Protein AF-M7APY0-F1 (afdb_monomer_lite)

Radius of gyration: 17.05 Å; chains: 1; bounding box: 42×38×41 Å

pLDDT: mean 72.71, std 18.94, range [30.75, 90.19]

Secondary structure (DSSP, 8-state):
----HHHHHHHHHHTT-GGGHHHHHHTT--TTGGGG--TTTGGGGT---HHHHHHHHHHHHHHHTPPPPPTT--TTS-SS-HHHHHHHHHSS-SHHHHH--HHHHHHHTT--TT-------SS-----TTSHHHHTT---PPP---

Structure (mmCIF, N/CA/C/O backbone):
data_AF-M7APY0-F1
#
_entry.id   AF-M7APY0-F1
#
loop_
_atom_site.group_PDB
_atom_site.id
_atom_site.type_symbol
_atom_site.label_atom_id
_atom_site.label_alt_id
_atom_site.label_comp_id
_atom_site.label_asym_id
_atom_site.label_entity_id
_atom_site.label_seq_id
_atom_site.pdbx_PDB_ins_code
_atom_site.Cartn_x
_atom_site.Cartn_y
_atom_site.Cartn_z
_atom_site.occupancy
_atom_site.B_iso_or_equiv
_atom_site.auth_seq_id
_atom_site.auth_comp_id
_atom_site.auth_asym_id
_atom_site.auth_atom_id
_atom_site.pdbx_PDB_model_num
ATOM 1 N N . LEU A 1 1 ? -5.065 -11.819 -2.834 1.00 64.00 1 LEU A N 1
ATOM 2 C CA . LEU A 1 1 ? -5.103 -10.731 -1.831 1.00 64.00 1 LEU A CA 1
ATOM 3 C C . LEU A 1 1 ? -6.557 -10.390 -1.523 1.00 64.00 1 LEU A C 1
ATOM 5 O O . LEU A 1 1 ? -7.046 -9.342 -1.923 1.00 64.00 1 LEU A O 1
ATOM 9 N N . ALA A 1 2 ? -7.266 -11.320 -0.882 1.00 74.50 2 ALA A N 1
ATOM 10 C CA . ALA A 1 2 ? -8.677 -11.165 -0.520 1.00 74.50 2 ALA A CA 1
ATOM 11 C C . ALA A 1 2 ? -8.835 -10.821 0.970 1.00 74.50 2 ALA A C 1
ATOM 13 O O . ALA A 1 2 ? -9.827 -11.193 1.577 1.00 74.50 2 ALA A O 1
ATOM 14 N N . TRP A 1 3 ? -7.836 -10.152 1.558 1.00 83.75 3 TRP A N 1
ATOM 15 C CA . TRP A 1 3 ? -7.890 -9.766 2.962 1.00 83.75 3 TRP A CA 1
ATOM 16 C C . TRP A 1 3 ? -8.900 -8.645 3.155 1.00 83.75 3 TRP A C 1
ATOM 18 O O . TRP A 1 3 ? -8.841 -7.603 2.483 1.00 83.75 3 TRP A O 1
ATOM 28 N N . SER A 1 4 ? -9.808 -8.880 4.087 1.00 86.56 4 SER A N 1
ATOM 29 C CA . SER A 1 4 ? -10.737 -7.902 4.618 1.00 86.56 4 SER A CA 1
ATOM 30 C C . SER A 1 4 ? -10.002 -6.839 5.448 1.00 86.56 4 SER A C 1
ATOM 32 O O . SER A 1 4 ? -8.885 -7.074 5.916 1.00 86.56 4 SER A O 1
ATOM 34 N N . PRO A 1 5 ? -10.620 -5.666 5.674 1.00 86.94 5 PRO A N 1
ATOM 35 C CA . PRO A 1 5 ? -10.038 -4.647 6.545 1.00 86.94 5 PRO A CA 1
ATOM 36 C C . PRO A 1 5 ? -9.765 -5.145 7.969 1.00 86.94 5 PRO A C 1
ATOM 38 O O . PRO A 1 5 ? -8.820 -4.691 8.601 1.00 86.94 5 PRO A O 1
ATOM 41 N N . VAL A 1 6 ? -10.561 -6.105 8.452 1.00 87.94 6 VAL A N 1
ATOM 42 C CA . VAL A 1 6 ? -10.412 -6.699 9.788 1.00 87.94 6 VAL A CA 1
ATOM 43 C C . VAL A 1 6 ? -9.159 -7.569 9.864 1.00 87.94 6 VAL A C 1
ATOM 45 O O . VAL A 1 6 ? -8.379 -7.424 10.796 1.00 87.94 6 VAL A O 1
ATOM 48 N N . GLU A 1 7 ? -8.914 -8.410 8.856 1.00 89.31 7 GLU A N 1
ATOM 49 C CA . GLU A 1 7 ? -7.700 -9.240 8.794 1.00 89.31 7 GLU A CA 1
ATOM 50 C C . GLU A 1 7 ? -6.433 -8.382 8.684 1.00 89.31 7 GLU A C 1
ATOM 52 O O . GLU A 1 7 ? -5.419 -8.684 9.310 1.00 89.31 7 GLU A O 1
ATOM 57 N N . VAL A 1 8 ? -6.488 -7.275 7.931 1.00 88.31 8 VAL A N 1
ATOM 58 C CA . VAL A 1 8 ? -5.374 -6.314 7.862 1.00 88.31 8 VAL A CA 1
ATOM 59 C C . VAL A 1 8 ? -5.128 -5.668 9.227 1.00 88.31 8 VAL A C 1
ATOM 61 O O . VAL A 1 8 ? -3.979 -5.522 9.639 1.00 88.31 8 VAL A O 1
ATOM 64 N N . ALA A 1 9 ? -6.187 -5.296 9.943 1.00 88.25 9 ALA A N 1
ATOM 65 C CA . ALA A 1 9 ? -6.077 -4.691 11.264 1.00 88.25 9 ALA A CA 1
ATOM 66 C C . ALA A 1 9 ? -5.499 -5.680 12.299 1.00 88.25 9 ALA A C 1
ATOM 68 O O . ALA A 1 9 ? -4.609 -5.323 13.074 1.00 88.25 9 ALA A O 1
ATOM 69 N N . GLU A 1 10 ? -5.925 -6.944 12.248 1.00 90.19 10 GLU A N 1
ATOM 70 C CA . GLU A 1 10 ? -5.383 -8.012 13.089 1.00 90.19 10 GLU A CA 1
ATOM 71 C C . GLU A 1 10 ? -3.903 -8.286 12.790 1.00 90.19 10 GLU A C 1
ATOM 73 O O . GLU A 1 10 ? -3.103 -8.434 13.716 1.00 90.19 10 GLU A O 1
ATOM 78 N N . TRP A 1 11 ? -3.505 -8.265 11.517 1.00 90.06 11 TRP A N 1
ATOM 79 C CA . TRP A 1 11 ? -2.099 -8.357 11.128 1.00 90.06 11 TRP A CA 1
ATOM 80 C C . TRP A 1 11 ? -1.262 -7.224 11.744 1.00 90.06 11 TRP A C 1
ATOM 82 O O . TRP A 1 11 ? -0.233 -7.489 12.362 1.00 90.06 11 TRP A O 1
ATOM 92 N N . VAL A 1 12 ? -1.732 -5.973 11.689 1.00 88.00 12 VAL A N 1
ATOM 93 C CA . VAL A 1 12 ? -1.041 -4.824 12.313 1.00 88.00 12 VAL A CA 1
ATOM 94 C C . VAL A 1 12 ? -0.932 -4.978 13.833 1.00 88.00 12 VAL A C 1
ATOM 96 O O . VAL A 1 12 ? 0.093 -4.636 14.430 1.00 88.00 12 VAL A O 1
ATOM 99 N N . ARG A 1 13 ? -1.956 -5.548 14.473 1.00 89.19 13 ARG A N 1
ATOM 100 C CA . ARG A 1 13 ? -1.904 -5.887 15.897 1.00 89.19 13 ARG A CA 1
ATOM 101 C C . ARG A 1 13 ? -0.841 -6.951 16.193 1.00 89.19 13 ARG A C 1
ATOM 103 O O . ARG A 1 13 ? -0.133 -6.815 17.191 1.00 89.19 13 ARG A O 1
ATOM 110 N N . GLN A 1 14 ? -0.698 -7.971 15.345 1.00 89.12 14 GLN A N 1
ATOM 111 C CA . GLN A 1 14 ? 0.334 -9.010 15.484 1.00 89.12 14 GLN A CA 1
ATOM 112 C C . GLN A 1 14 ? 1.756 -8.467 15.287 1.00 89.12 14 GLN A C 1
ATOM 114 O O . GLN A 1 14 ? 2.677 -8.950 15.942 1.00 89.12 14 GLN A O 1
ATOM 119 N N . LEU A 1 15 ? 1.929 -7.419 14.473 1.00 87.12 15 LEU A N 1
ATOM 120 C CA . LEU A 1 15 ? 3.202 -6.695 14.339 1.00 87.12 15 LEU A CA 1
ATOM 121 C C . LEU A 1 15 ? 3.614 -5.934 15.613 1.00 87.12 15 LEU A C 1
ATOM 123 O O . LEU A 1 15 ? 4.732 -5.437 15.696 1.00 87.12 15 LEU A O 1
ATOM 127 N N . GLY A 1 16 ? 2.729 -5.831 16.612 1.00 87.81 16 GLY A N 1
ATOM 128 C CA . GLY A 1 16 ? 2.993 -5.109 17.857 1.00 87.81 16 GLY A CA 1
ATOM 129 C C . GLY A 1 16 ? 2.493 -3.665 17.861 1.00 87.81 16 GLY A C 1
ATOM 130 O O . GLY A 1 16 ? 2.849 -2.909 18.764 1.00 87.81 16 GLY A O 1
ATOM 131 N N . PHE A 1 17 ? 1.635 -3.289 16.905 1.00 86.94 17 PHE A N 1
ATOM 132 C CA . PHE A 1 17 ? 1.055 -1.947 16.812 1.00 86.94 17 PHE A CA 1
ATOM 133 C C . PHE A 1 17 ? -0.476 -1.927 16.993 1.00 86.94 17 PHE A C 1
ATOM 135 O O . PHE A 1 17 ? -1.196 -1.443 16.113 1.00 86.94 17 PHE A O 1
ATOM 142 N N . PRO A 1 18 ? -1.019 -2.404 18.132 1.00 88.25 18 PRO A N 1
ATOM 143 C CA . PRO A 1 18 ? -2.468 -2.427 18.369 1.00 88.25 18 PRO A CA 1
ATOM 144 C C . PRO A 1 18 ? -3.116 -1.036 18.288 1.00 88.25 18 PRO A C 1
ATOM 146 O O . PRO A 1 18 ? -4.282 -0.912 17.932 1.00 88.25 18 PRO A O 1
ATOM 149 N N . GLN A 1 19 ? -2.363 0.031 18.564 1.00 88.25 19 GLN A N 1
ATOM 150 C CA . GLN A 1 19 ? -2.840 1.413 18.483 1.00 88.25 19 GLN A CA 1
ATOM 151 C C . GLN A 1 19 ? -3.236 1.860 17.068 1.00 88.25 19 GLN A C 1
ATOM 153 O O . GLN A 1 19 ? -3.969 2.835 16.932 1.00 88.25 19 GLN A O 1
ATOM 158 N N . TYR A 1 20 ? -2.758 1.180 16.022 1.00 86.38 20 TYR A N 1
ATOM 159 C CA . TYR A 1 20 ? -3.087 1.523 14.637 1.00 86.38 20 TYR A CA 1
ATOM 160 C C . TYR A 1 20 ? -4.198 0.648 14.048 1.00 86.38 20 TYR A C 1
ATOM 162 O O . TYR A 1 20 ? -4.664 0.938 12.950 1.00 86.38 20 TYR A O 1
ATOM 170 N N . GLU A 1 21 ? -4.688 -0.361 14.773 1.00 87.06 21 GLU A N 1
ATOM 171 C CA . GLU A 1 21 ? -5.770 -1.256 14.332 1.00 87.06 21 GLU A CA 1
ATOM 172 C C . GLU A 1 21 ? -7.019 -0.473 13.877 1.00 87.06 21 GLU A C 1
ATOM 174 O O . GLU A 1 21 ? -7.564 -0.693 12.788 1.00 87.06 21 GLU A O 1
ATOM 179 N N . GLU A 1 22 ? -7.429 0.517 14.674 1.00 86.75 22 GLU A N 1
ATOM 180 C CA . GLU A 1 22 ? -8.580 1.372 14.371 1.00 86.75 22 GLU A CA 1
ATOM 181 C C . GLU A 1 22 ? -8.326 2.265 13.147 1.00 86.75 22 GLU A C 1
ATOM 183 O O . GLU A 1 22 ? -9.241 2.491 12.351 1.00 86.75 22 GLU A O 1
ATOM 188 N N . CYS A 1 23 ? -7.084 2.713 12.931 1.00 86.56 23 CYS A N 1
ATOM 189 C CA . CYS A 1 23 ? -6.706 3.487 11.749 1.00 86.56 23 CYS A CA 1
ATOM 190 C C . CYS A 1 23 ? -6.902 2.664 10.468 1.00 86.56 23 CYS A C 1
ATOM 192 O O . CYS A 1 23 ? -7.500 3.157 9.511 1.00 86.56 23 CYS A O 1
ATOM 194 N N . PHE A 1 24 ? -6.455 1.406 10.444 1.00 85.31 24 PHE A N 1
ATOM 195 C CA . PHE A 1 24 ? -6.611 0.537 9.269 1.00 85.31 24 PHE A CA 1
ATOM 196 C C . PHE A 1 24 ? -8.070 0.133 9.030 1.00 85.31 24 PHE A C 1
ATOM 198 O O . PHE A 1 24 ? -8.523 0.111 7.880 1.00 85.31 24 PHE A O 1
ATOM 205 N N . THR A 1 25 ? -8.823 -0.102 10.107 1.00 87.25 25 THR A N 1
ATOM 206 C CA . THR A 1 25 ? -10.247 -0.457 10.033 1.00 87.25 25 THR A CA 1
ATOM 207 C C . THR A 1 25 ? -11.093 0.715 9.532 1.00 87.25 25 THR A C 1
ATOM 209 O O . THR A 1 25 ? -11.888 0.554 8.608 1.00 87.25 25 THR A O 1
ATOM 212 N N . THR A 1 26 ? -10.880 1.917 10.080 1.00 87.56 26 THR A N 1
ATOM 213 C CA . THR A 1 26 ? -11.636 3.132 9.721 1.00 87.56 26 THR A CA 1
ATOM 214 C C . THR A 1 26 ? -11.359 3.581 8.288 1.00 87.56 26 THR A C 1
ATOM 216 O O . THR A 1 26 ? -12.264 4.044 7.598 1.00 87.56 26 THR A O 1
ATOM 219 N N . ASN A 1 27 ? -10.122 3.410 7.810 1.00 85.56 27 ASN A N 1
ATOM 220 C CA . ASN A 1 27 ? -9.748 3.731 6.431 1.00 85.56 27 ASN A CA 1
ATOM 221 C C . ASN A 1 27 ? -10.086 2.607 5.428 1.00 85.56 27 ASN A C 1
ATOM 223 O O . ASN A 1 27 ? -9.749 2.727 4.250 1.00 85.56 27 ASN A O 1
ATOM 227 N N . CYS A 1 28 ? -10.753 1.526 5.862 1.00 84.69 28 CYS A N 1
ATOM 228 C CA . CYS A 1 28 ? -11.154 0.393 5.021 1.00 84.69 28 CYS A CA 1
ATOM 229 C C . CYS A 1 28 ? -9.996 -0.182 4.183 1.00 84.69 28 CYS A C 1
ATOM 231 O O . CYS A 1 28 ? -10.160 -0.501 2.999 1.00 84.69 28 CYS A O 1
ATOM 233 N N . ILE A 1 29 ? -8.808 -0.304 4.784 1.00 85.44 29 ILE A N 1
ATOM 234 C CA . ILE A 1 29 ? -7.622 -0.794 4.078 1.00 85.44 29 ILE A CA 1
ATOM 235 C C . ILE A 1 29 ? -7.756 -2.298 3.856 1.00 85.44 29 ILE A C 1
ATOM 237 O O . ILE A 1 29 ? -7.595 -3.094 4.770 1.00 85.44 29 ILE A O 1
ATOM 241 N N . THR A 1 30 ? -8.053 -2.693 2.622 1.00 85.69 30 THR A N 1
ATOM 242 C CA . THR A 1 30 ? -8.073 -4.104 2.210 1.00 85.69 30 THR A CA 1
ATOM 243 C C . THR A 1 30 ? -6.677 -4.572 1.805 1.00 85.69 30 THR A C 1
ATOM 245 O O . THR A 1 30 ? -5.809 -3.753 1.495 1.00 85.69 30 THR A O 1
ATOM 248 N N . GLY A 1 31 ? -6.470 -5.886 1.681 1.00 83.12 31 GLY A N 1
ATOM 249 C CA . GLY A 1 31 ? -5.202 -6.432 1.170 1.00 83.12 31 GLY A CA 1
ATOM 250 C C . GLY A 1 31 ? -4.826 -5.943 -0.238 1.00 83.12 31 GLY A C 1
ATOM 251 O O . GLY A 1 31 ? -3.661 -5.991 -0.617 1.00 83.12 31 GLY A O 1
ATOM 252 N N . ARG A 1 32 ? -5.793 -5.443 -1.017 1.00 81.81 32 ARG A N 1
ATOM 253 C CA . ARG A 1 32 ? -5.553 -4.825 -2.332 1.00 81.81 32 ARG A CA 1
ATOM 254 C C . ARG A 1 32 ? -5.083 -3.381 -2.193 1.00 81.81 32 ARG A C 1
ATOM 256 O O . ARG A 1 32 ? -4.151 -2.968 -2.871 1.00 81.81 32 ARG A O 1
ATOM 263 N N . THR A 1 33 ? -5.694 -2.633 -1.277 1.00 84.81 33 THR A N 1
ATOM 264 C CA . THR A 1 33 ? -5.280 -1.265 -0.939 1.00 84.81 33 THR A CA 1
ATOM 265 C C . THR A 1 33 ? -3.897 -1.248 -0.285 1.00 84.81 33 THR A C 1
ATOM 267 O O . THR A 1 33 ? -3.136 -0.308 -0.503 1.00 84.81 33 THR A O 1
ATOM 270 N N . LEU A 1 34 ? -3.537 -2.314 0.443 1.00 85.31 34 LEU A N 1
ATOM 271 C CA . LEU A 1 34 ? -2.235 -2.487 1.095 1.00 85.31 34 LEU A CA 1
ATOM 272 C C . LEU A 1 34 ? -1.053 -2.381 0.113 1.00 85.31 34 LEU A C 1
ATOM 274 O O . LEU A 1 34 ? 0.001 -1.876 0.476 1.00 85.31 34 LEU A O 1
ATOM 278 N N . ILE A 1 35 ? -1.255 -2.751 -1.157 1.00 84.81 35 ILE A N 1
ATOM 279 C CA . ILE A 1 35 ? -0.254 -2.647 -2.240 1.00 84.81 35 ILE A CA 1
ATOM 280 C C . ILE A 1 35 ? 0.183 -1.187 -2.482 1.00 84.81 35 ILE A C 1
ATOM 282 O O . ILE A 1 35 ? 1.314 -0.915 -2.897 1.00 84.81 35 ILE A O 1
ATOM 286 N N . HIS A 1 36 ? -0.714 -0.233 -2.215 1.00 80.06 36 HIS A N 1
ATOM 287 C CA . HIS A 1 36 ? -0.484 1.201 -2.393 1.00 80.06 36 HIS A CA 1
ATOM 288 C C . HIS A 1 36 ? -0.060 1.916 -1.103 1.00 80.06 36 HIS A C 1
ATOM 290 O O . HIS A 1 36 ? 0.144 3.135 -1.115 1.00 80.06 36 HIS A O 1
ATOM 296 N N . VAL A 1 37 ? 0.060 1.197 0.016 1.00 82.69 37 VAL A N 1
ATOM 297 C CA . VAL A 1 37 ? 0.483 1.785 1.287 1.00 82.69 37 VAL A CA 1
ATOM 298 C C . VAL A 1 37 ? 1.992 2.020 1.254 1.00 82.69 37 VAL A C 1
ATOM 300 O O . VAL A 1 37 ? 2.780 1.091 1.132 1.00 82.69 37 VAL A O 1
ATOM 303 N N . ASN A 1 38 ? 2.379 3.290 1.367 1.00 79.81 38 ASN A N 1
ATOM 304 C CA . ASN A 1 38 ? 3.763 3.761 1.411 1.00 79.81 38 ASN A CA 1
ATOM 305 C C . ASN A 1 38 ? 3.948 4.724 2.594 1.00 79.81 38 ASN A C 1
ATOM 307 O O . ASN A 1 38 ? 2.967 5.285 3.093 1.00 79.81 38 ASN A O 1
ATOM 311 N N . CYS A 1 39 ? 5.202 5.029 2.953 1.00 79.31 39 CYS A N 1
ATOM 312 C CA . CYS A 1 39 ? 5.544 6.024 3.982 1.00 79.31 39 CYS A CA 1
ATOM 313 C C . CYS A 1 39 ? 4.874 7.394 3.780 1.00 79.31 39 CYS A C 1
ATOM 315 O O . CYS A 1 39 ? 4.618 8.096 4.747 1.00 79.31 39 CYS A O 1
ATOM 317 N N . SER A 1 40 ? 4.567 7.792 2.542 1.00 80.88 40 SER A N 1
ATOM 318 C CA . SER A 1 40 ? 3.886 9.064 2.255 1.00 80.88 40 SER A CA 1
ATOM 319 C C . SER A 1 40 ? 2.381 9.040 2.543 1.00 80.88 40 SER A C 1
ATOM 321 O O . SER A 1 40 ? 1.792 10.091 2.786 1.00 80.88 40 SER A O 1
ATOM 323 N N . ASN A 1 41 ? 1.764 7.856 2.532 1.00 83.38 41 ASN A N 1
ATOM 324 C CA . ASN A 1 41 ? 0.315 7.683 2.675 1.00 83.38 41 ASN A CA 1
ATOM 325 C C . ASN A 1 41 ? -0.063 7.341 4.126 1.00 83.38 41 ASN A C 1
ATOM 327 O O . ASN A 1 41 ? -1.159 7.667 4.573 1.00 83.38 41 ASN A O 1
ATOM 331 N N . LEU A 1 42 ? 0.862 6.742 4.885 1.00 85.50 42 LEU A N 1
ATOM 332 C CA . LEU A 1 42 ? 0.688 6.401 6.302 1.00 85.50 42 LEU A CA 1
ATOM 333 C C . LEU A 1 42 ? 0.287 7.597 7.199 1.00 85.50 42 LEU A C 1
ATOM 335 O O . LEU A 1 42 ? -0.653 7.439 7.985 1.00 85.50 42 LEU A O 1
ATOM 339 N N . PRO A 1 43 ? 0.862 8.808 7.041 1.00 85.62 43 PRO A N 1
ATOM 340 C CA . PRO A 1 43 ? 0.433 9.991 7.789 1.00 85.62 43 PRO A CA 1
ATOM 341 C C . PRO A 1 43 ? -1.024 10.374 7.553 1.00 85.62 43 PRO A C 1
ATOM 343 O O . PRO A 1 43 ? -1.697 10.824 8.477 1.00 85.62 43 PRO A O 1
ATOM 346 N N . GLN A 1 44 ? -1.534 10.172 6.334 1.00 83.69 44 GLN A N 1
ATOM 347 C CA . GLN A 1 44 ? -2.929 10.477 6.004 1.00 83.69 44 GLN A CA 1
ATOM 348 C C . GLN A 1 44 ? -3.906 9.518 6.696 1.00 83.69 44 GLN A C 1
ATOM 350 O O . GLN A 1 44 ? -5.052 9.888 6.931 1.00 83.69 44 GLN A O 1
ATOM 355 N N . MET A 1 45 ? -3.446 8.319 7.065 1.00 82.38 45 MET A N 1
ATOM 356 C CA . MET A 1 45 ? -4.235 7.327 7.801 1.00 82.38 45 MET A CA 1
ATOM 357 C C . MET A 1 45 ? -4.173 7.511 9.326 1.00 82.38 45 MET A C 1
ATOM 359 O O . MET A 1 45 ? -4.891 6.820 10.044 1.00 82.38 45 MET A O 1
ATOM 363 N N . GLY A 1 46 ? -3.338 8.431 9.825 1.00 82.56 46 GLY A N 1
ATOM 364 C CA . GLY A 1 46 ? -3.157 8.691 11.258 1.00 82.56 46 GLY A CA 1
ATOM 365 C C . GLY A 1 46 ? -1.868 8.123 11.863 1.00 82.56 46 GLY A C 1
ATOM 366 O O . GLY A 1 46 ? -1.665 8.244 13.069 1.00 82.56 46 GLY A O 1
ATOM 367 N N . ILE A 1 47 ? -0.972 7.547 11.052 1.00 86.12 47 ILE A N 1
ATOM 368 C CA . ILE A 1 47 ? 0.336 7.058 11.513 1.00 86.12 47 ILE A CA 1
ATOM 369 C C . ILE A 1 47 ? 1.376 8.157 11.308 1.00 86.12 47 ILE A C 1
ATOM 371 O O . ILE A 1 47 ? 1.881 8.361 10.207 1.00 86.12 47 ILE A O 1
ATOM 375 N N . THR A 1 48 ? 1.673 8.897 12.371 1.00 88.06 48 THR A N 1
ATOM 376 C CA . THR A 1 48 ? 2.566 10.065 12.327 1.00 88.06 48 THR A CA 1
ATOM 377 C C . THR A 1 48 ? 3.987 9.777 12.805 1.00 88.06 48 THR A C 1
ATOM 379 O O . THR A 1 48 ? 4.888 10.565 12.521 1.00 88.06 48 THR A O 1
ATOM 382 N N . ASP A 1 49 ? 4.203 8.663 13.507 1.00 89.38 49 ASP A N 1
ATOM 383 C CA . ASP A 1 49 ? 5.514 8.277 14.030 1.00 89.38 49 ASP A CA 1
ATOM 384 C C . ASP A 1 49 ? 6.395 7.679 12.924 1.00 89.38 49 ASP A C 1
ATOM 386 O O . ASP A 1 49 ? 5.998 6.743 12.228 1.00 89.38 49 ASP A O 1
ATOM 390 N N . PHE A 1 50 ? 7.589 8.243 12.741 1.00 86.31 50 PHE A N 1
ATOM 391 C CA . PHE A 1 50 ? 8.489 7.870 11.652 1.00 86.31 50 PHE A CA 1
ATOM 392 C C . PHE A 1 50 ? 9.085 6.473 11.797 1.00 86.31 50 PHE A C 1
ATOM 394 O O . PHE A 1 50 ? 9.273 5.796 10.783 1.00 86.31 50 PHE A O 1
ATOM 401 N N . ASP A 1 51 ? 9.355 6.027 13.019 1.00 89.50 51 ASP A N 1
ATOM 402 C CA . ASP A 1 51 ? 9.901 4.692 13.236 1.00 89.50 51 ASP A CA 1
ATOM 403 C C . ASP A 1 51 ? 8.806 3.647 13.010 1.00 89.50 51 ASP A C 1
ATOM 405 O O . ASP A 1 51 ? 9.024 2.682 12.279 1.00 89.50 51 ASP A O 1
ATOM 409 N N . HIS A 1 52 ? 7.575 3.913 13.460 1.00 88.56 52 HIS A N 1
ATOM 410 C CA . HIS A 1 52 ? 6.434 3.051 13.127 1.00 88.56 52 HIS A CA 1
ATOM 411 C C . HIS A 1 52 ? 6.152 3.012 11.616 1.00 88.56 52 HIS A C 1
ATOM 413 O O . HIS A 1 52 ? 5.842 1.955 11.066 1.00 88.56 52 HIS A O 1
ATOM 419 N N . MET A 1 53 ? 6.290 4.145 10.917 1.00 89.19 53 MET A N 1
ATOM 420 C CA . MET A 1 53 ? 6.120 4.195 9.461 1.00 89.19 53 MET A CA 1
ATOM 421 C C . MET A 1 53 ? 7.123 3.305 8.721 1.00 89.19 53 MET A C 1
ATOM 423 O O . MET A 1 53 ? 6.746 2.661 7.736 1.00 89.19 53 MET A O 1
ATOM 427 N N . LYS A 1 54 ? 8.381 3.261 9.177 1.00 88.88 54 LYS A N 1
ATOM 428 C CA . LYS A 1 54 ? 9.409 2.385 8.600 1.00 88.88 54 LYS A CA 1
ATOM 429 C C . LYS A 1 54 ? 9.089 0.917 8.827 1.00 88.88 54 LYS A C 1
ATOM 431 O O . LYS A 1 54 ? 9.085 0.170 7.854 1.00 88.88 54 LYS A O 1
ATOM 436 N N . GLU A 1 55 ? 8.795 0.534 10.068 1.00 90.00 55 GLU A N 1
ATOM 437 C CA . GLU A 1 55 ? 8.513 -0.859 10.436 1.00 90.00 55 GLU A CA 1
ATOM 438 C C . GLU A 1 55 ? 7.308 -1.397 9.658 1.00 90.00 55 GLU A C 1
ATOM 440 O O . GLU A 1 55 ? 7.396 -2.425 8.989 1.00 90.00 55 GLU A O 1
ATOM 445 N N . ILE A 1 56 ? 6.200 -0.648 9.630 1.00 87.69 56 ILE A N 1
ATOM 446 C CA . ILE A 1 56 ? 5.001 -1.052 8.884 1.00 87.69 56 ILE A CA 1
ATOM 447 C C . ILE A 1 56 ? 5.308 -1.157 7.387 1.00 87.69 56 ILE A C 1
ATOM 449 O O . ILE A 1 56 ? 4.930 -2.137 6.750 1.00 87.69 56 ILE A O 1
ATOM 453 N N . SER A 1 57 ? 6.015 -0.181 6.810 1.00 86.06 57 SER A N 1
ATOM 454 C CA . SER A 1 57 ? 6.353 -0.218 5.380 1.00 86.06 57 SER A CA 1
ATOM 455 C C . SER A 1 57 ? 7.286 -1.378 5.032 1.00 86.06 57 SER A C 1
ATOM 457 O O . SER A 1 57 ? 7.162 -1.958 3.953 1.00 86.06 57 SER A O 1
ATOM 459 N N . TRP A 1 58 ? 8.201 -1.732 5.933 1.00 86.94 58 TRP A N 1
ATOM 460 C CA . TRP A 1 58 ? 9.079 -2.885 5.783 1.00 86.94 58 TRP A CA 1
ATOM 461 C C . TRP A 1 58 ? 8.280 -4.193 5.808 1.00 86.94 58 TRP A C 1
ATOM 463 O O . TRP A 1 58 ? 8.363 -4.969 4.857 1.00 86.94 58 TRP A O 1
ATOM 473 N N . HIS A 1 59 ? 7.411 -4.377 6.803 1.00 88.25 59 HIS A N 1
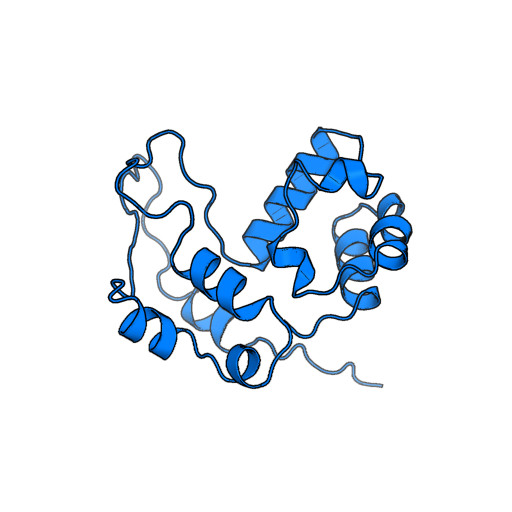ATOM 474 C CA . HIS A 1 59 ? 6.559 -5.563 6.907 1.00 88.25 59 HIS A CA 1
ATOM 475 C C . HIS A 1 59 ? 5.566 -5.704 5.745 1.00 88.25 59 HIS A C 1
ATOM 477 O O . HIS A 1 59 ? 5.316 -6.815 5.285 1.00 88.25 59 HIS A O 1
ATOM 483 N N . VAL A 1 60 ? 5.017 -4.601 5.220 1.00 87.31 60 VAL A N 1
ATOM 484 C CA . VAL A 1 60 ? 4.169 -4.643 4.012 1.00 87.31 60 VAL A CA 1
ATOM 485 C C . VAL A 1 60 ? 4.957 -5.179 2.814 1.00 87.31 60 VAL A C 1
ATOM 487 O O . VAL A 1 60 ? 4.437 -5.983 2.039 1.00 87.31 60 VAL A O 1
ATOM 490 N N . ARG A 1 61 ? 6.211 -4.747 2.643 1.00 84.62 61 ARG A N 1
ATOM 491 C CA . ARG A 1 61 ? 7.069 -5.208 1.542 1.00 84.62 61 ARG A CA 1
ATOM 492 C C . ARG A 1 61 ? 7.458 -6.670 1.701 1.00 84.62 61 ARG A C 1
ATOM 494 O O . ARG A 1 61 ? 7.403 -7.399 0.716 1.00 84.62 61 ARG A O 1
ATOM 501 N N . GLU A 1 62 ? 7.786 -7.088 2.921 1.00 85.50 62 GLU A N 1
ATOM 502 C CA . GLU A 1 62 ? 8.066 -8.484 3.261 1.00 85.50 62 GLU A CA 1
ATOM 503 C C . GLU A 1 62 ? 6.857 -9.377 2.951 1.00 85.50 62 GLU A C 1
ATOM 505 O O . GLU A 1 62 ? 6.987 -10.366 2.232 1.00 85.50 62 GLU A O 1
ATOM 510 N N . LEU A 1 63 ? 5.660 -8.970 3.387 1.00 86.19 63 LEU A N 1
ATOM 511 C CA . LEU A 1 63 ? 4.409 -9.687 3.135 1.00 86.19 63 LEU A CA 1
ATOM 512 C C . LEU A 1 63 ? 4.101 -9.835 1.636 1.00 86.19 63 LEU A C 1
ATOM 514 O O . LEU A 1 63 ? 3.603 -10.872 1.197 1.00 86.19 63 LEU A O 1
ATOM 518 N N . LEU A 1 64 ? 4.352 -8.786 0.851 1.00 82.19 64 LEU A N 1
ATOM 519 C CA . LEU A 1 64 ? 4.072 -8.770 -0.587 1.00 82.19 64 LEU A CA 1
ATOM 520 C C . LEU A 1 64 ? 5.231 -9.313 -1.441 1.00 82.19 64 LEU A C 1
ATOM 522 O O . LEU A 1 64 ? 5.055 -9.475 -2.650 1.00 82.19 64 LEU A O 1
ATOM 526 N N . GLY A 1 65 ? 6.398 -9.574 -0.846 1.00 80.56 65 GLY A N 1
ATOM 527 C CA . GLY A 1 65 ? 7.610 -9.975 -1.561 1.00 80.56 65 GLY A CA 1
ATOM 528 C C . GLY A 1 65 ? 8.101 -8.928 -2.569 1.00 80.56 65 GLY A C 1
ATOM 529 O O . GLY A 1 65 ? 8.603 -9.291 -3.633 1.00 80.56 65 GLY A O 1
ATOM 530 N N . ILE A 1 66 ? 7.903 -7.637 -2.281 1.00 81.44 66 ILE A N 1
ATOM 531 C CA . ILE A 1 66 ? 8.359 -6.525 -3.133 1.00 81.44 66 ILE A CA 1
ATOM 532 C C . ILE A 1 66 ? 9.724 -6.053 -2.624 1.00 81.44 66 ILE A C 1
ATOM 534 O O . ILE A 1 66 ? 9.870 -5.788 -1.430 1.00 81.44 66 ILE A O 1
ATOM 538 N N . GLU A 1 67 ? 10.706 -5.889 -3.511 1.00 75.19 67 GLU A N 1
ATOM 539 C CA . GLU A 1 67 ? 12.008 -5.333 -3.146 1.00 75.19 67 GLU A CA 1
ATOM 540 C C . GLU A 1 67 ? 11.913 -3.802 -3.035 1.00 75.19 67 GLU A C 1
ATOM 542 O O . GLU A 1 67 ? 11.206 -3.123 -3.788 1.00 75.19 67 GLU A O 1
ATOM 547 N N . GLU A 1 68 ? 12.631 -3.217 -2.074 1.00 73.06 68 GLU A N 1
ATOM 548 C CA . GLU A 1 68 ? 12.827 -1.772 -2.086 1.00 73.06 68 GLU A CA 1
ATOM 549 C C . GLU A 1 68 ? 13.784 -1.412 -3.226 1.00 73.06 68 GLU A C 1
ATOM 551 O O . GLU A 1 68 ? 14.891 -1.954 -3.277 1.00 73.06 68 GLU A O 1
ATOM 556 N N . PRO A 1 69 ? 13.414 -0.490 -4.136 1.00 70.56 69 PRO A N 1
ATOM 557 C CA . PRO A 1 69 ? 14.332 -0.067 -5.177 1.00 70.56 69 PRO A CA 1
ATOM 558 C C . PRO A 1 69 ? 15.586 0.531 -4.537 1.00 70.56 69 PRO A C 1
ATOM 560 O O . PRO A 1 69 ? 15.537 1.559 -3.860 1.00 70.56 69 PRO A O 1
ATOM 563 N N . LEU A 1 70 ? 16.723 -0.123 -4.775 1.00 73.12 70 LEU A N 1
ATOM 564 C CA . LEU A 1 70 ? 18.021 0.363 -4.333 1.00 73.12 70 LEU A CA 1
ATOM 565 C C . LEU A 1 70 ? 18.278 1.763 -4.898 1.00 73.12 70 LEU A C 1
ATOM 567 O O . LEU A 1 70 ? 17.962 2.060 -6.050 1.00 73.12 70 LEU A O 1
ATOM 571 N N . TRP A 1 71 ? 18.936 2.611 -4.111 1.00 71.56 71 TRP A N 1
ATOM 572 C CA . TRP A 1 71 ? 19.346 3.954 -4.534 1.00 71.56 71 TRP A CA 1
ATOM 573 C C . TRP A 1 71 ? 20.254 3.944 -5.781 1.00 71.56 71 TRP A C 1
ATOM 575 O O . TRP A 1 71 ? 20.340 4.940 -6.492 1.00 71.56 71 TRP A O 1
ATOM 585 N N . SER A 1 72 ? 20.925 2.820 -6.049 1.00 79.00 72 SER A N 1
ATOM 586 C CA . SER A 1 72 ? 21.795 2.584 -7.205 1.00 79.00 72 SER A CA 1
ATOM 587 C C . SER A 1 72 ? 21.072 1.978 -8.416 1.00 79.00 72 SER A C 1
ATOM 589 O O . SER A 1 72 ? 21.715 1.689 -9.430 1.00 79.00 72 SER A O 1
ATOM 591 N N . ARG A 1 73 ? 19.750 1.766 -8.338 1.00 76.75 73 ARG A N 1
ATOM 592 C CA . ARG A 1 73 ? 18.950 1.209 -9.434 1.00 76.75 73 ARG A CA 1
ATOM 593 C C . ARG A 1 73 ? 19.015 2.127 -10.655 1.00 76.75 73 ARG A C 1
ATOM 595 O O . ARG A 1 73 ? 18.888 3.345 -10.557 1.00 76.75 73 ARG A O 1
ATOM 602 N N . SER A 1 74 ? 19.193 1.523 -11.827 1.00 81.50 74 SER A N 1
ATOM 603 C CA . SER A 1 74 ? 19.215 2.260 -13.090 1.00 81.50 74 SER A CA 1
ATOM 604 C C . SER A 1 74 ? 17.864 2.918 -13.370 1.00 81.50 74 SER A C 1
ATOM 606 O O . SER A 1 74 ? 16.826 2.263 -13.302 1.00 81.50 74 SER A O 1
ATOM 608 N N . ILE A 1 75 ? 17.890 4.184 -13.793 1.00 80.50 75 ILE A N 1
ATOM 609 C CA . ILE A 1 75 ? 16.702 4.935 -14.235 1.00 80.50 75 ILE A CA 1
ATOM 610 C C . ILE A 1 75 ? 16.057 4.366 -15.509 1.00 80.50 75 ILE A C 1
ATOM 612 O O . ILE A 1 75 ? 14.958 4.772 -15.871 1.00 80.50 75 ILE A O 1
ATOM 616 N N . ALA A 1 76 ? 16.749 3.464 -16.214 1.00 80.88 76 ALA A N 1
ATOM 617 C CA . ALA A 1 76 ? 16.219 2.781 -17.391 1.00 80.88 76 ALA A CA 1
ATOM 618 C C . ALA A 1 76 ? 15.294 1.605 -17.032 1.00 80.88 76 ALA A C 1
ATOM 620 O O . ALA A 1 76 ? 14.571 1.115 -17.897 1.00 80.88 76 ALA A O 1
ATOM 621 N N . LEU A 1 77 ? 15.335 1.129 -15.783 1.00 78.25 77 LEU A N 1
ATOM 622 C CA . LEU A 1 77 ? 14.447 0.073 -15.308 1.00 78.25 77 LEU A CA 1
ATOM 623 C C . LEU A 1 77 ? 13.085 0.656 -14.900 1.00 78.25 77 LEU A C 1
ATOM 625 O O . LEU A 1 77 ? 13.009 1.822 -14.505 1.00 78.25 77 LEU A O 1
ATOM 629 N N . PRO A 1 78 ? 12.010 -0.153 -14.925 1.00 78.06 78 PRO A N 1
ATOM 630 C CA . PRO A 1 78 ? 10.726 0.244 -14.358 1.00 78.06 78 PRO A CA 1
ATOM 631 C C . PRO A 1 78 ? 10.851 0.679 -12.890 1.00 78.06 78 PRO A C 1
ATOM 633 O O . PRO A 1 78 ? 11.740 0.216 -12.169 1.00 78.06 78 PRO A O 1
ATOM 636 N N . TYR A 1 79 ? 9.932 1.532 -12.429 1.00 77.62 79 TYR A N 1
ATOM 637 C CA . TYR A 1 79 ? 9.948 2.106 -11.072 1.00 77.62 79 TYR A CA 1
ATOM 638 C C . TYR A 1 79 ? 9.667 1.090 -9.946 1.00 77.62 79 TYR A C 1
ATOM 640 O O . TYR A 1 79 ? 9.913 1.391 -8.781 1.00 77.62 79 TYR A O 1
ATOM 648 N N . ARG A 1 80 ? 9.165 -0.105 -10.280 1.00 76.44 80 ARG A N 1
ATOM 649 C CA . ARG A 1 80 ? 8.883 -1.233 -9.374 1.00 76.44 80 ARG A CA 1
ATOM 650 C C . ARG A 1 80 ? 9.445 -2.527 -9.955 1.00 76.44 80 ARG A C 1
ATOM 652 O O . ARG A 1 80 ? 9.757 -2.596 -11.144 1.00 76.44 80 ARG A O 1
ATOM 659 N N . ASP A 1 81 ? 9.551 -3.557 -9.126 1.00 80.94 81 ASP A N 1
ATOM 660 C CA . ASP A 1 81 ? 9.878 -4.912 -9.583 1.00 80.94 81 ASP A CA 1
ATOM 661 C C . ASP A 1 81 ? 8.716 -5.548 -10.333 1.00 80.94 81 ASP A C 1
ATOM 663 O O . ASP A 1 81 ? 7.574 -5.103 -10.228 1.00 80.94 81 ASP A O 1
ATOM 667 N N . ASN A 1 82 ? 8.990 -6.652 -11.026 1.00 81.81 82 ASN A N 1
ATOM 668 C CA . ASN A 1 82 ? 7.978 -7.414 -11.758 1.00 81.81 82 ASN A CA 1
ATOM 669 C C . ASN A 1 82 ? 6.804 -7.821 -10.848 1.00 81.81 82 ASN A C 1
ATOM 671 O O . ASN A 1 82 ? 5.649 -7.747 -11.265 1.00 81.81 82 ASN A O 1
ATOM 675 N N . VAL A 1 83 ? 7.092 -8.188 -9.591 1.00 81.81 83 VAL A N 1
ATOM 676 C CA . VAL A 1 83 ? 6.075 -8.497 -8.570 1.00 81.81 83 VAL A CA 1
ATOM 677 C C . VAL A 1 83 ? 5.283 -7.245 -8.192 1.00 81.81 83 VAL A C 1
ATOM 679 O O . VAL A 1 83 ? 4.057 -7.277 -8.198 1.00 81.81 83 VAL A O 1
ATOM 682 N N . GLY A 1 84 ? 5.955 -6.119 -7.940 1.00 82.88 84 GLY A N 1
ATOM 683 C CA . GLY A 1 84 ? 5.290 -4.848 -7.640 1.00 82.88 84 GLY A CA 1
ATOM 684 C C . GLY A 1 84 ? 4.375 -4.372 -8.775 1.00 82.88 84 GLY A C 1
ATOM 685 O O . GLY A 1 84 ? 3.235 -3.994 -8.519 1.00 82.88 84 GLY A O 1
ATOM 686 N N . LEU A 1 85 ? 4.831 -4.464 -10.028 1.00 84.62 85 LEU A N 1
ATOM 687 C CA . LEU A 1 85 ? 4.040 -4.121 -11.215 1.00 84.62 85 LEU A CA 1
ATOM 688 C C . LEU A 1 85 ? 2.825 -5.045 -11.384 1.00 84.62 85 LEU A C 1
ATOM 690 O O . LEU A 1 85 ? 1.724 -4.578 -11.678 1.00 84.62 85 LEU A O 1
ATOM 694 N N . PHE A 1 86 ? 3.001 -6.349 -11.154 1.00 84.25 86 PHE A N 1
ATOM 695 C CA . PHE A 1 86 ? 1.899 -7.312 -11.167 1.00 84.25 86 PHE A CA 1
ATOM 696 C C . PHE A 1 86 ? 0.853 -6.988 -10.095 1.00 84.25 86 PHE A C 1
ATOM 698 O O . PHE A 1 86 ? -0.350 -7.002 -10.366 1.00 84.25 86 PHE A O 1
ATOM 705 N N . LEU A 1 87 ? 1.302 -6.676 -8.879 1.00 84.50 87 LEU A N 1
ATOM 706 C CA . LEU A 1 87 ? 0.427 -6.332 -7.764 1.00 84.50 87 LEU A CA 1
ATOM 707 C C . LEU A 1 87 ? -0.349 -5.040 -8.034 1.00 84.50 87 LEU A C 1
ATOM 709 O O . LEU A 1 87 ? -1.552 -4.999 -7.783 1.00 84.50 87 LEU A O 1
ATOM 713 N N . GLU A 1 88 ? 0.282 -4.026 -8.624 1.00 85.00 88 GLU A N 1
ATOM 714 C CA . GLU A 1 88 ? -0.404 -2.797 -9.040 1.00 85.00 88 GLU A CA 1
ATOM 715 C C . GLU A 1 88 ? -1.472 -3.067 -10.110 1.00 85.00 88 GLU A C 1
ATOM 717 O O . GLU A 1 88 ? -2.561 -2.497 -10.047 1.00 85.00 88 GLU A O 1
ATOM 722 N N . HIS A 1 89 ? -1.225 -3.999 -11.034 1.00 82.12 89 HIS A N 1
ATOM 723 C CA . HIS A 1 89 ? -2.231 -4.420 -12.013 1.00 82.12 89 HIS A CA 1
ATOM 724 C C . HIS A 1 89 ? -3.374 -5.243 -11.385 1.00 82.12 89 HIS A C 1
ATOM 726 O O . HIS A 1 89 ? -4.486 -5.283 -11.916 1.00 82.12 89 HIS A O 1
ATOM 732 N N . LYS A 1 90 ? -3.118 -5.889 -10.241 1.00 83.00 90 LYS A N 1
ATOM 733 C CA . LYS A 1 90 ? -4.073 -6.733 -9.502 1.00 83.00 90 LYS A CA 1
ATOM 734 C C . LYS A 1 90 ? -4.853 -5.986 -8.408 1.00 83.00 90 LYS A C 1
ATOM 736 O O . LYS A 1 90 ? -5.849 -6.512 -7.889 1.00 83.00 90 LYS A O 1
ATOM 741 N N . ALA A 1 91 ? -4.415 -4.778 -8.058 1.00 80.00 91 ALA A N 1
ATOM 742 C CA . ALA A 1 91 ? -5.035 -3.935 -7.042 1.00 80.00 91 ALA A CA 1
ATOM 743 C C . ALA A 1 91 ? -6.474 -3.498 -7.399 1.00 80.00 91 ALA A C 1
ATOM 745 O O . ALA A 1 91 ? -7.341 -3.601 -6.524 1.00 80.00 91 ALA A O 1
ATOM 746 N N . PRO A 1 92 ? -6.792 -3.077 -8.645 1.00 79.81 92 PRO A N 1
ATOM 747 C CA . PRO A 1 92 ? -8.157 -2.721 -9.020 1.00 79.81 92 PRO A CA 1
ATOM 748 C C . PRO A 1 92 ? -9.115 -3.905 -8.869 1.00 79.81 92 PRO A C 1
ATOM 750 O O . PRO A 1 92 ? -8.787 -5.047 -9.193 1.00 79.81 92 PRO A O 1
ATOM 753 N N . THR A 1 93 ? -10.335 -3.631 -8.405 1.00 74.19 93 THR A N 1
ATOM 754 C CA . THR A 1 93 ? -11.380 -4.659 -8.324 1.00 74.19 93 THR A CA 1
ATOM 755 C C . THR A 1 93 ? -11.984 -4.877 -9.708 1.00 74.19 93 THR A C 1
ATOM 757 O O . THR A 1 93 ? -12.531 -3.949 -10.305 1.00 74.19 93 THR A O 1
ATOM 760 N N . GLY A 1 94 ? -11.900 -6.101 -10.226 1.00 76.56 94 GLY A N 1
ATOM 761 C CA . GLY A 1 94 ? -12.525 -6.467 -11.490 1.00 76.56 94 GLY A CA 1
ATOM 762 C C . GLY A 1 94 ? -12.174 -7.883 -11.929 1.00 76.56 94 GLY A C 1
ATOM 763 O O . GLY A 1 94 ? -11.059 -8.346 -11.712 1.00 76.56 94 GLY A O 1
ATOM 764 N N . ALA A 1 95 ? -13.098 -8.534 -12.641 1.00 76.94 95 ALA A N 1
ATOM 765 C CA . ALA A 1 95 ? -12.941 -9.922 -13.089 1.00 76.94 95 ALA A CA 1
ATOM 766 C C . ALA A 1 95 ? -11.651 -10.164 -13.897 1.00 76.94 95 ALA A C 1
ATOM 768 O O . ALA A 1 95 ? -11.054 -11.232 -13.815 1.00 76.94 95 ALA A O 1
ATOM 769 N N . LYS A 1 96 ? -11.193 -9.154 -14.651 1.00 76.12 96 LYS A N 1
ATOM 770 C CA . LYS A 1 96 ? -9.930 -9.209 -15.401 1.00 76.12 96 LYS A CA 1
ATOM 771 C C . LYS A 1 96 ? -8.700 -9.186 -14.487 1.00 76.12 96 LYS A C 1
ATOM 773 O O . LYS A 1 96 ? -7.768 -9.941 -14.721 1.00 76.12 96 LYS A O 1
ATOM 778 N N . ALA A 1 97 ? -8.716 -8.351 -13.448 1.00 76.19 97 ALA A N 1
ATOM 779 C CA . ALA A 1 97 ? -7.628 -8.252 -12.476 1.00 76.19 97 ALA A CA 1
ATOM 780 C C . ALA A 1 97 ? -7.570 -9.489 -11.563 1.00 76.19 97 ALA A C 1
ATOM 782 O O . ALA A 1 97 ? -6.488 -9.960 -11.218 1.00 76.19 97 ALA A O 1
ATOM 783 N N . ASP A 1 98 ? -8.729 -10.057 -11.213 1.00 78.19 98 ASP A N 1
ATOM 784 C CA . ASP A 1 98 ? -8.814 -11.298 -10.435 1.00 78.19 98 ASP A CA 1
ATOM 785 C C . ASP A 1 98 ? -8.269 -12.506 -11.211 1.00 78.19 98 ASP A C 1
ATOM 787 O O . ASP A 1 98 ? -7.532 -13.315 -10.644 1.00 78.19 98 ASP A O 1
ATOM 791 N N . ALA A 1 99 ? -8.584 -12.596 -12.510 1.00 81.25 99 ALA A N 1
ATOM 792 C CA . ALA A 1 99 ? -8.117 -13.663 -13.396 1.00 81.25 99 ALA A CA 1
ATOM 793 C C . ALA A 1 99 ? -6.630 -13.548 -13.784 1.00 81.25 99 ALA A C 1
ATOM 795 O O . ALA A 1 99 ? -6.055 -14.515 -14.287 1.00 81.25 99 ALA A O 1
ATOM 796 N N . LEU A 1 100 ? -6.000 -12.389 -13.556 1.00 79.12 100 LEU A N 1
ATOM 797 C CA . LEU A 1 100 ? -4.612 -12.147 -13.935 1.00 79.12 100 LEU A CA 1
ATOM 798 C C . LEU A 1 100 ? -3.665 -13.050 -13.128 1.00 79.12 100 LEU A C 1
ATO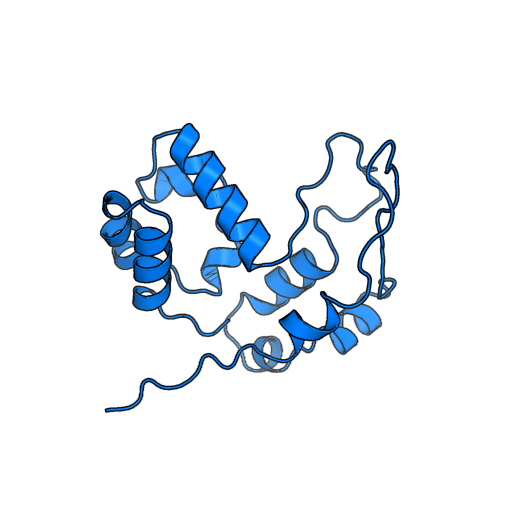M 800 O O . LEU A 1 100 ? -3.566 -12.964 -11.892 1.00 79.12 100 LEU A O 1
ATOM 804 N N . THR A 1 101 ? -2.940 -13.899 -13.854 1.00 83.44 101 THR A N 1
ATOM 805 C CA . THR A 1 101 ? -1.880 -14.755 -13.311 1.00 83.44 101 THR A CA 1
ATOM 806 C C . THR A 1 101 ? -0.517 -14.116 -13.568 1.00 83.44 101 THR A C 1
ATOM 808 O O . THR A 1 101 ? -0.306 -13.497 -14.609 1.00 83.44 101 THR A O 1
ATOM 811 N N . PHE A 1 102 ? 0.431 -14.284 -12.642 1.00 78.62 102 PHE A N 1
ATOM 812 C CA . PHE A 1 102 ? 1.772 -13.698 -12.751 1.00 78.62 102 PHE A CA 1
ATOM 813 C C . PHE A 1 102 ? 2.492 -14.094 -14.053 1.00 78.62 102 PHE A C 1
ATOM 815 O O . PHE A 1 102 ? 3.066 -13.243 -14.720 1.00 78.62 102 PHE A O 1
ATOM 822 N N . SER A 1 103 ? 2.388 -15.358 -14.477 1.00 78.75 103 SER A N 1
ATOM 823 C CA . SER A 1 103 ? 2.987 -15.846 -15.729 1.00 78.75 103 SER A CA 1
ATOM 824 C C . SER A 1 103 ? 2.439 -15.153 -16.980 1.00 78.75 103 SER A C 1
ATOM 826 O O . SER A 1 103 ? 3.207 -14.818 -17.878 1.00 78.75 103 SER A O 1
ATOM 828 N N . GLN A 1 104 ? 1.129 -14.896 -17.023 1.00 83.00 104 GLN A N 1
ATOM 829 C CA . GLN A 1 104 ? 0.487 -14.171 -18.122 1.00 83.00 104 GLN A CA 1
ATOM 830 C C . GLN A 1 104 ? 0.960 -12.718 -18.159 1.00 83.00 104 GLN A C 1
ATOM 832 O O . GLN A 1 104 ? 1.302 -12.216 -19.225 1.00 83.00 104 GLN A O 1
ATOM 837 N N . PHE A 1 105 ? 1.050 -12.076 -16.991 1.00 83.94 105 PHE A N 1
ATOM 838 C CA . PHE A 1 105 ? 1.540 -10.705 -16.875 1.00 83.94 105 PHE A CA 1
ATOM 839 C C . PHE A 1 105 ? 2.988 -10.565 -17.357 1.00 83.94 105 PHE A C 1
ATOM 841 O O . PHE A 1 105 ? 3.290 -9.674 -18.143 1.00 83.94 105 PHE A O 1
ATOM 848 N N . VAL A 1 106 ? 3.877 -11.465 -16.929 1.00 81.44 106 VAL A N 1
ATOM 849 C CA . VAL A 1 106 ? 5.288 -11.468 -17.346 1.00 81.44 106 VAL A CA 1
ATOM 850 C C . VAL A 1 106 ? 5.412 -11.639 -18.863 1.00 81.44 106 VAL A C 1
ATOM 852 O O . VAL A 1 106 ? 6.171 -10.911 -19.502 1.00 81.44 106 VAL A O 1
ATOM 855 N N . GLN A 1 107 ? 4.626 -12.550 -19.446 1.00 81.50 107 GLN A N 1
ATOM 856 C CA . GLN A 1 107 ? 4.613 -12.791 -20.889 1.00 81.50 107 GLN A CA 1
ATOM 857 C C . GLN A 1 107 ? 4.084 -11.585 -21.681 1.00 81.50 107 GLN A C 1
ATOM 859 O O . GLN A 1 107 ? 4.649 -11.241 -22.717 1.00 81.50 107 GLN A O 1
ATOM 864 N N . GLU A 1 108 ? 3.017 -10.939 -21.207 1.00 82.44 108 GLU A N 1
ATOM 865 C CA . GLU A 1 108 ? 2.403 -9.781 -21.868 1.00 82.44 108 GLU A CA 1
ATOM 866 C C . GLU A 1 108 ? 3.266 -8.519 -21.748 1.00 82.44 108 GLU A C 1
ATOM 868 O O . GLU A 1 108 ? 3.415 -7.769 -22.712 1.00 82.44 108 GLU A O 1
ATOM 873 N N . ALA A 1 109 ? 3.887 -8.310 -20.587 1.00 76.38 109 ALA A N 1
ATOM 874 C CA . ALA A 1 109 ? 4.780 -7.185 -20.341 1.00 76.38 109 ALA A CA 1
ATOM 875 C C . ALA A 1 109 ? 6.170 -7.361 -20.987 1.00 76.38 109 ALA A C 1
ATOM 877 O O . ALA A 1 109 ? 6.974 -6.429 -20.953 1.00 76.38 109 ALA A O 1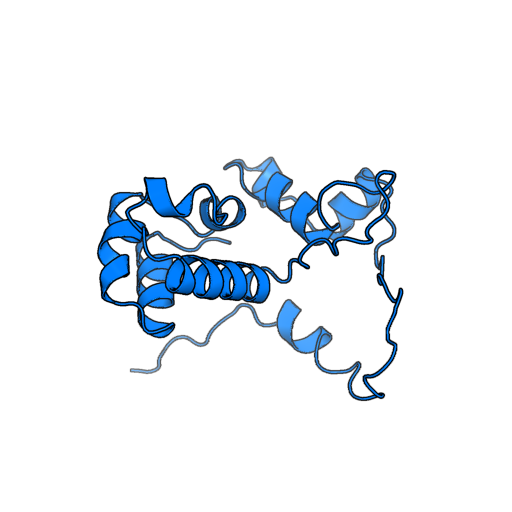
ATOM 878 N N . GLY A 1 110 ? 6.466 -8.536 -21.561 1.00 72.50 110 GLY A N 1
ATOM 879 C CA . GLY A 1 110 ? 7.779 -8.854 -22.128 1.00 72.50 110 GLY A CA 1
ATOM 880 C C . GLY A 1 110 ? 8.902 -8.792 -21.089 1.00 72.50 110 GLY A C 1
ATOM 881 O O . GLY A 1 110 ? 10.033 -8.444 -21.422 1.00 72.50 110 GLY A O 1
ATOM 882 N N . LEU A 1 111 ? 8.573 -9.058 -19.823 1.00 74.12 111 LEU A N 1
ATOM 883 C CA . LEU A 1 111 ? 9.521 -9.033 -18.716 1.00 74.12 111 LEU A CA 1
ATOM 884 C C . LEU A 1 111 ? 10.195 -10.401 -18.604 1.00 74.12 111 LEU A C 1
ATOM 886 O O . LEU A 1 111 ? 9.566 -11.435 -18.813 1.00 74.12 111 LEU A O 1
ATOM 890 N N . GLU A 1 112 ? 11.467 -10.427 -18.220 1.00 65.25 112 GLU A N 1
ATOM 891 C CA . GLU A 1 112 ? 12.128 -11.692 -17.907 1.00 65.25 112 GLU A CA 1
ATOM 892 C C . GLU A 1 112 ? 11.563 -12.246 -16.578 1.00 65.25 112 GLU A C 1
ATOM 894 O O . GLU A 1 112 ? 11.515 -11.512 -15.583 1.00 65.25 112 GLU A O 1
ATOM 899 N N . PRO A 1 113 ? 11.134 -13.527 -16.517 1.00 56.12 113 PRO A N 1
ATOM 900 C CA . PRO A 1 113 ? 10.437 -14.122 -15.364 1.00 56.12 113 PRO A CA 1
ATOM 901 C C . PRO A 1 113 ? 11.272 -14.169 -14.084 1.00 56.12 113 PRO A C 1
ATOM 903 O O . PRO A 1 113 ? 10.735 -14.392 -13.002 1.00 56.12 113 PRO A O 1
ATOM 906 N N . TYR A 1 114 ? 12.576 -13.948 -14.204 1.00 51.84 114 TYR A N 1
ATOM 907 C CA . TYR A 1 114 ? 13.514 -13.946 -13.100 1.00 51.84 114 TYR A CA 1
ATOM 908 C C . TYR A 1 114 ? 14.537 -12.834 -13.338 1.00 51.84 114 TYR A C 1
ATOM 910 O O . TYR A 1 114 ? 15.704 -13.074 -13.640 1.00 51.84 114 TYR A O 1
ATOM 918 N N . ALA A 1 115 ? 14.097 -11.581 -13.230 1.00 44.50 115 ALA A N 1
ATOM 919 C CA . ALA A 1 115 ? 15.034 -10.495 -12.990 1.00 44.50 115 ALA A CA 1
ATOM 920 C C . ALA A 1 115 ? 15.556 -10.642 -11.552 1.00 44.50 115 ALA A C 1
ATOM 922 O O . ALA A 1 115 ? 15.165 -9.896 -10.660 1.00 44.50 115 ALA A O 1
ATOM 923 N N . THR A 1 116 ? 16.432 -11.626 -11.311 1.00 42.12 116 THR A N 1
ATOM 924 C CA . THR A 1 116 ? 17.343 -11.546 -10.176 1.00 42.12 116 THR A CA 1
ATOM 925 C C . THR A 1 116 ? 18.127 -10.269 -10.407 1.00 42.12 116 THR A C 1
ATOM 927 O O . THR A 1 116 ? 19.031 -10.235 -11.246 1.00 42.12 116 THR A O 1
ATOM 930 N N . ILE A 1 117 ? 17.851 -9.218 -9.646 1.00 43.72 117 ILE A N 1
ATOM 931 C CA . ILE A 1 117 ? 18.887 -8.222 -9.407 1.00 43.72 117 ILE A CA 1
ATOM 932 C C . ILE A 1 117 ? 19.859 -8.872 -8.415 1.00 43.72 117 ILE A C 1
ATOM 934 O O . ILE A 1 117 ? 20.003 -8.492 -7.266 1.00 43.72 117 ILE A O 1
ATOM 938 N N . SER A 1 118 ? 20.579 -9.894 -8.881 1.00 42.03 118 SER A N 1
ATOM 939 C CA . SER A 1 118 ? 21.909 -10.175 -8.358 1.00 42.03 118 SER A CA 1
ATOM 940 C C . SER A 1 118 ? 22.847 -9.147 -8.974 1.00 42.03 118 SER A C 1
ATOM 942 O O . SER A 1 118 ? 23.636 -9.484 -9.848 1.00 42.03 118 SER A O 1
ATOM 944 N N . GLN A 1 119 ? 22.734 -7.889 -8.547 1.00 43.19 119 GLN A N 1
ATOM 945 C CA . GLN A 1 119 ? 23.759 -6.852 -8.686 1.00 43.19 119 GLN A CA 1
ATOM 946 C C . GLN A 1 119 ? 23.589 -5.920 -7.474 1.00 43.19 119 GLN A C 1
ATOM 948 O O . GLN A 1 119 ? 22.808 -4.987 -7.530 1.00 43.19 119 GLN A O 1
ATOM 953 N N . GLN A 1 120 ? 24.205 -6.133 -6.310 1.00 37.81 120 GLN A N 1
ATOM 954 C CA . GLN A 1 120 ? 25.522 -6.691 -6.012 1.00 37.81 120 GLN A CA 1
ATOM 955 C C . GLN A 1 120 ? 25.490 -7.408 -4.647 1.00 37.81 120 GLN A C 1
ATOM 957 O O . GLN A 1 120 ? 25.460 -6.763 -3.603 1.00 37.81 120 GLN A O 1
ATOM 962 N N . SER A 1 121 ? 25.581 -8.740 -4.632 1.00 34.62 121 SER A N 1
ATOM 963 C CA . SER A 1 121 ? 25.985 -9.482 -3.435 1.00 34.62 121 SER A CA 1
ATOM 964 C C . SER A 1 121 ? 27.506 -9.377 -3.270 1.00 34.62 121 SER A C 1
ATOM 966 O O . SER A 1 121 ? 28.262 -10.260 -3.680 1.00 34.62 121 SER A O 1
ATOM 968 N N . GLY A 1 122 ? 27.967 -8.280 -2.678 1.00 37.53 122 GLY A N 1
ATOM 969 C CA . GLY A 1 122 ? 29.167 -8.316 -1.852 1.00 37.53 122 GLY A CA 1
ATOM 970 C C . GLY A 1 122 ? 28.730 -8.700 -0.441 1.00 37.53 122 GLY A C 1
ATOM 971 O O . GLY A 1 122 ? 28.222 -7.844 0.265 1.00 37.53 122 GLY A O 1
ATOM 972 N N . LEU A 1 123 ? 28.928 -9.971 -0.073 1.00 33.16 123 LEU A N 1
ATOM 973 C CA . LEU A 1 123 ? 28.492 -10.647 1.163 1.00 33.16 123 LEU A CA 1
ATOM 974 C C . LEU A 1 123 ? 26.983 -10.933 1.259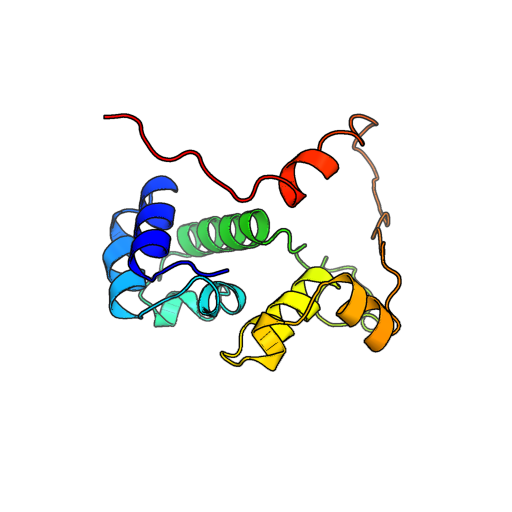 1.00 33.16 123 LEU A C 1
ATOM 976 O O . LEU A 1 123 ? 26.229 -10.115 1.748 1.00 33.16 123 LEU A O 1
ATOM 980 N N . PHE A 1 124 ? 26.556 -12.135 0.873 1.00 30.75 124 PHE A N 1
ATOM 981 C CA . PHE A 1 124 ? 26.008 -13.122 1.815 1.00 30.75 124 PHE A CA 1
ATOM 982 C C . PHE A 1 124 ? 25.983 -14.482 1.107 1.00 30.75 124 PHE A C 1
ATOM 984 O O . PHE A 1 124 ? 25.552 -14.639 -0.033 1.00 30.75 124 PHE A O 1
ATOM 991 N N . THR A 1 125 ? 26.615 -15.451 1.749 1.00 32.03 125 THR A N 1
ATOM 992 C CA . THR A 1 125 ? 26.969 -16.759 1.211 1.00 32.03 125 THR A CA 1
ATOM 993 C C . THR A 1 125 ? 25.791 -17.730 1.226 1.00 32.03 125 THR A C 1
ATOM 995 O O . THR A 1 125 ? 25.309 -18.084 2.292 1.00 32.03 125 THR A O 1
ATOM 998 N N . LYS A 1 126 ? 25.435 -18.236 0.041 1.00 37.00 126 LYS A N 1
ATOM 999 C CA . LYS A 1 126 ? 25.214 -19.661 -0.283 1.00 37.00 126 LYS A CA 1
ATOM 1000 C C . LYS A 1 126 ? 24.531 -20.547 0.782 1.00 37.00 126 LYS A C 1
ATOM 1002 O O . LYS A 1 126 ? 25.194 -21.421 1.324 1.00 37.00 126 LYS A O 1
ATOM 1007 N N . VAL A 1 127 ? 23.223 -20.385 0.970 1.00 36.38 127 VAL A N 1
ATOM 1008 C CA . VAL A 1 127 ? 22.197 -21.381 1.389 1.00 36.38 127 VAL A CA 1
ATOM 1009 C C . VAL A 1 127 ? 20.878 -20.587 1.437 1.00 36.38 127 VAL A C 1
ATOM 1011 O O . VAL A 1 127 ? 20.906 -19.466 1.916 1.00 36.38 127 VAL A O 1
ATOM 1014 N N . GLU A 1 128 ? 19.712 -20.944 0.908 1.00 39.50 128 GLU A N 1
ATOM 1015 C CA . GLU A 1 128 ? 19.092 -22.168 0.407 1.00 39.50 128 GLU A CA 1
ATOM 1016 C C . GLU A 1 128 ? 18.180 -21.773 -0.767 1.00 39.50 128 GLU A C 1
ATOM 1018 O O . GLU A 1 128 ? 17.348 -20.876 -0.642 1.00 39.50 128 GLU A O 1
ATOM 1023 N N . ALA A 1 129 ? 18.300 -22.457 -1.904 1.00 37.06 129 ALA A N 1
ATOM 1024 C CA . ALA A 1 129 ? 17.388 -22.292 -3.038 1.00 37.06 129 ALA A CA 1
ATOM 1025 C C . ALA A 1 129 ? 16.085 -23.109 -2.880 1.00 37.06 129 ALA A C 1
ATOM 1027 O O . ALA A 1 129 ? 15.249 -23.095 -3.776 1.00 37.06 129 ALA A O 1
ATOM 1028 N N . ASP A 1 130 ? 15.891 -23.788 -1.744 1.00 31.64 130 ASP A N 1
ATOM 1029 C CA . ASP A 1 130 ? 14.752 -24.684 -1.505 1.00 31.64 130 ASP A CA 1
ATOM 1030 C C . ASP A 1 130 ? 13.595 -24.043 -0.710 1.00 31.64 130 ASP A C 1
ATOM 1032 O O . ASP A 1 130 ? 12.517 -24.625 -0.624 1.00 31.64 130 ASP A O 1
ATOM 1036 N N . ALA A 1 131 ? 13.749 -22.821 -0.180 1.00 37.47 131 ALA A N 1
ATOM 1037 C CA . ALA A 1 131 ? 12.712 -22.186 0.648 1.00 37.47 131 ALA A CA 1
ATOM 1038 C C . ALA A 1 131 ? 11.635 -21.415 -0.149 1.00 37.47 131 ALA A C 1
ATOM 1040 O O . ALA A 1 131 ? 10.496 -21.289 0.300 1.00 37.47 131 ALA A O 1
ATOM 1041 N N . LEU A 1 132 ? 11.950 -20.912 -1.350 1.00 42.53 132 LEU A N 1
ATOM 1042 C CA . LEU A 1 132 ? 11.026 -20.050 -2.110 1.00 42.53 132 LEU A CA 1
ATOM 1043 C C . LEU A 1 132 ? 9.933 -20.818 -2.866 1.00 42.53 132 LEU A C 1
ATOM 1045 O O . LEU A 1 132 ? 8.864 -20.267 -3.123 1.00 42.53 132 LEU A O 1
ATOM 1049 N N . THR A 1 133 ? 10.146 -22.104 -3.152 1.00 37.84 133 THR A N 1
ATOM 1050 C CA . THR A 1 133 ? 9.101 -22.981 -3.712 1.00 37.84 133 THR A CA 1
ATOM 1051 C C . THR A 1 133 ? 8.030 -23.330 -2.669 1.00 37.84 133 THR A C 1
ATOM 1053 O O . THR A 1 133 ? 6.930 -23.736 -3.032 1.00 37.84 133 THR A O 1
ATOM 1056 N N . PHE A 1 134 ? 8.319 -23.140 -1.376 1.00 34.09 134 PHE A N 1
ATOM 1057 C CA . PHE A 1 134 ? 7.390 -23.448 -0.287 1.00 34.09 134 PHE A CA 1
ATOM 1058 C C . PHE A 1 134 ? 6.358 -22.328 -0.065 1.00 34.09 134 PHE A C 1
ATOM 1060 O O . PHE A 1 134 ? 5.175 -22.598 0.127 1.00 34.09 134 PHE A O 1
ATOM 1067 N N . PHE A 1 135 ? 6.766 -21.060 -0.185 1.00 38.38 135 PHE A N 1
ATOM 1068 C CA . PHE A 1 135 ? 5.901 -19.918 0.148 1.00 38.38 135 PHE A CA 1
ATOM 1069 C C . PHE A 1 135 ? 4.850 -19.561 -0.910 1.00 38.38 135 PHE A C 1
ATOM 1071 O O . PHE A 1 135 ? 3.826 -18.969 -0.579 1.00 38.38 135 PHE A O 1
ATOM 1078 N N . VAL A 1 136 ? 5.060 -19.924 -2.179 1.00 41.97 136 VAL A N 1
ATOM 1079 C CA . VAL A 1 136 ? 4.091 -19.613 -3.249 1.00 41.97 136 VAL A CA 1
ATOM 1080 C C . VAL A 1 136 ? 2.983 -20.675 -3.348 1.00 41.97 136 VAL A C 1
ATOM 1082 O O . VAL A 1 136 ? 1.904 -20.384 -3.863 1.00 41.97 136 VAL A O 1
ATOM 1085 N N . GLN A 1 137 ? 3.205 -21.884 -2.817 1.00 36.44 137 GLN A N 1
ATOM 1086 C CA . GLN A 1 137 ? 2.242 -22.988 -2.901 1.00 36.44 137 GLN A CA 1
ATOM 1087 C C . GLN A 1 137 ? 1.282 -23.062 -1.688 1.00 36.44 137 GLN A C 1
ATOM 1089 O O . GLN A 1 137 ? 0.165 -23.547 -1.849 1.00 36.44 137 GLN A O 1
ATOM 1094 N N . GLU A 1 138 ? 1.647 -22.542 -0.507 1.00 36.22 138 GLU A N 1
ATOM 1095 C CA . GLU A 1 138 ? 0.818 -22.592 0.716 1.00 36.22 138 GLU A CA 1
ATOM 1096 C C . GLU A 1 138 ? 0.335 -21.209 1.194 1.00 36.22 138 GLU A C 1
ATOM 1098 O O . GLU A 1 138 ? 0.639 -20.749 2.288 1.00 36.22 138 GLU A O 1
ATOM 1103 N N . ALA A 1 139 ? -0.514 -20.552 0.402 1.00 34.69 139 ALA A N 1
ATOM 1104 C CA . ALA A 1 139 ? -1.387 -19.483 0.907 1.00 34.69 139 ALA A CA 1
ATOM 1105 C C . ALA A 1 139 ? -2.766 -20.028 1.345 1.00 34.69 139 ALA A C 1
ATOM 1107 O O . ALA A 1 139 ? -3.792 -19.382 1.137 1.00 34.69 139 ALA A O 1
ATOM 1108 N N . THR A 1 140 ? -2.802 -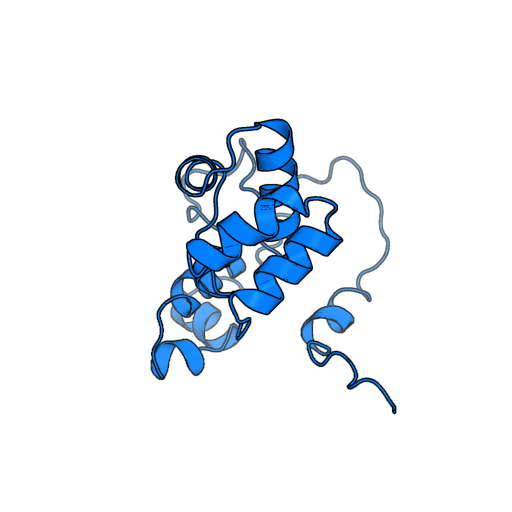21.235 1.921 1.00 42.75 140 THR A N 1
ATOM 1109 C CA . THR A 1 140 ? -3.956 -21.771 2.662 1.00 42.75 140 THR A CA 1
ATOM 1110 C C . THR A 1 140 ? -3.508 -21.991 4.103 1.00 42.75 140 THR A C 1
ATOM 1112 O O . THR A 1 140 ? -2.858 -22.982 4.405 1.00 42.75 140 THR A O 1
ATOM 1115 N N . ILE A 1 141 ? -3.816 -21.042 4.989 1.00 44.53 141 ILE A N 1
ATOM 1116 C CA . ILE A 1 141 ? -3.606 -21.208 6.434 1.00 44.53 141 ILE A CA 1
ATOM 1117 C C . ILE A 1 141 ? -4.646 -22.222 6.950 1.00 44.53 141 ILE A C 1
ATOM 1119 O O . ILE A 1 141 ? -5.810 -22.143 6.544 1.00 44.53 141 ILE A O 1
ATOM 1123 N N . PRO A 1 142 ? -4.262 -23.177 7.816 1.00 37.16 142 PRO A N 1
ATOM 1124 C CA . PRO A 1 142 ? -5.158 -24.203 8.333 1.00 37.16 142 PRO A CA 1
ATOM 1125 C C . PRO A 1 142 ? -6.317 -23.590 9.123 1.00 37.16 142 PRO A C 1
ATOM 1127 O O . PRO A 1 142 ? -6.128 -22.801 10.048 1.00 37.16 142 PRO A O 1
ATOM 1130 N N . SER A 1 143 ? -7.530 -24.010 8.774 1.00 43.72 143 SER A N 1
ATOM 1131 C CA . SER A 1 143 ? -8.720 -23.881 9.607 1.00 43.72 143 SER A CA 1
ATOM 1132 C C . SER A 1 143 ? -8.446 -24.452 11.002 1.00 43.72 143 SER A C 1
ATOM 1134 O O . SER A 1 143 ? -8.087 -25.625 11.128 1.00 43.72 143 SER A O 1
ATOM 1136 N N . SER A 1 144 ? -8.621 -23.612 12.025 1.00 37.94 144 SER A N 1
ATOM 1137 C CA . SER A 1 144 ? -8.625 -23.975 13.448 1.00 37.94 144 SER A CA 1
ATOM 1138 C C . SER A 1 144 ? -9.480 -25.228 13.698 1.00 37.94 144 SER A C 1
ATOM 1140 O O . SER A 1 144 ? -10.610 -25.263 13.207 1.00 37.94 144 SER A O 1
ATOM 1142 N N . PRO A 1 145 ? -9.005 -26.240 14.448 1.00 51.06 145 PRO A N 1
ATOM 1143 C CA . PRO A 1 145 ? -9.876 -27.290 14.955 1.00 51.06 145 PRO A CA 1
ATOM 1144 C C . PRO A 1 145 ? -10.608 -26.795 16.215 1.00 51.06 145 PRO A C 1
ATOM 1146 O O . PRO A 1 145 ? -10.023 -26.063 17.018 1.00 51.06 145 PRO A O 1
ATOM 1149 N N . ASP A 1 146 ? -11.884 -27.174 16.328 1.00 43.31 146 ASP A N 1
ATOM 1150 C CA . ASP A 1 146 ? -12.738 -27.067 17.524 1.00 43.31 146 ASP A CA 1
ATOM 1151 C C . ASP A 1 146 ? -12.115 -27.699 18.786 1.00 43.31 146 ASP A C 1
ATOM 1153 O O . ASP A 1 146 ? -11.409 -28.731 18.659 1.00 43.31 146 ASP A O 1
#

Sequence (146 aa):
LAWSPVEVAEWVRQLGFPQYEECFTTNCITGRTLIHVNCSNLPQMGITDFDHMKEISWHVRELLGIEEPLWSRSIALPYRDNVGLFLEHKAPTGAKADALTFSQFVQEAGLEPYATISQQSGLFTKVEADALTFFVQEATIPSSPD

Organism: Chelonia mydas (NCBI:txid8469)

Foldseek 3Di:
DQAWLQNVLVVCVVLVCVVCSVLSNVVRCGLLNLLVDALVCCVVSPNPDPVSRVSSRVVSCVVQVWDDQDPPDDPVDDPTDLSSVLSPLLSDDDPVSVPDDSVVSCVVVVHDSDPPPPPDPPDDDDDDPPVPVVVVPPPDDDDDDD

InterPro 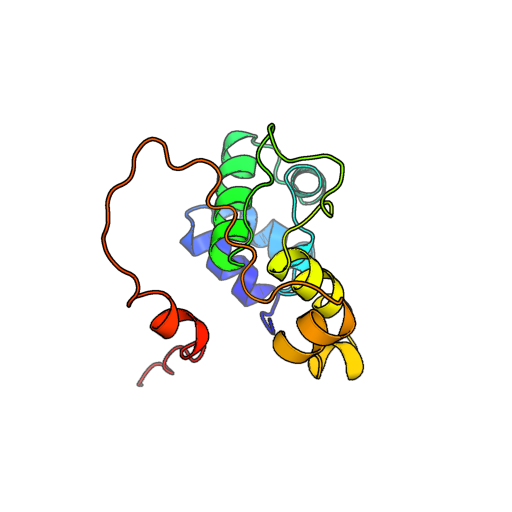domains:
  IPR001660 Sterile alpha motif domain [PF07647] (2-63)
  IPR001660 Sterile alpha motif domain [PS50105] (3-66)
  IPR001660 Sterile alpha motif domain [SM00454] (1-66)
  IPR013761 Sterile alpha motif/pointed domain superfamily [G3DSA:1.10.150.50] (1-74)
  IPR013761 Sterile alpha motif/pointed domain superfamily [SSF47769] (2-71)